Protein AF-A0A0E0B0E6-F1 (afdb_monomer_lite)

Organism: NCBI:txid40148

Foldseek 3Di:
DDDPDDCQQPHPVHPPQHDDPNGNPCVVVVVVCVVVVVCCQVVFWDKDAPPPDDPVNDDPDFDDDPDTDHPDDGDIDIDTPDDVVVVPDVVPPPVPVVVPDPPDDDD

Sequence (107 aa):
MGSGIDVKGWDFELLPFGSGRQMCPGYSLGLKVIQLTLANLLHAFSGSLPDGV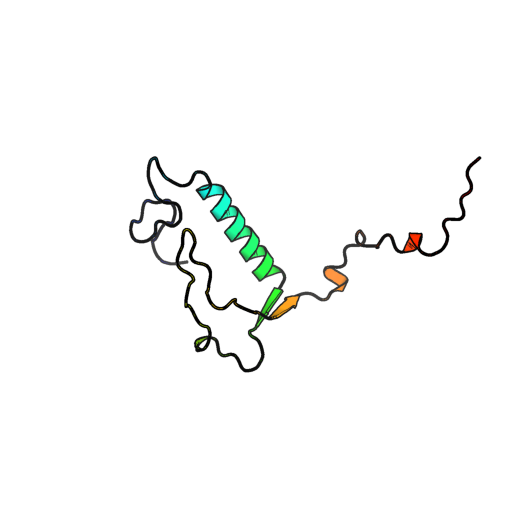AAGELSIEEIFGLTTPRKIPLLPIVKPRLPDNLYAEPYDAPCVACMHGCASVGA

Structure (mmCIF, N/CA/C/O backbone):
data_AF-A0A0E0B0E6-F1
#
_entry.id   AF-A0A0E0B0E6-F1
#
loop_
_atom_site.group_PDB
_atom_site.id
_atom_site.type_symbol
_atom_site.label_atom_id
_atom_site.label_alt_id
_atom_site.label_comp_id
_atom_site.label_asym_id
_atom_site.label_entity_id
_atom_site.label_seq_id
_atom_site.pdbx_PDB_ins_code
_atom_site.Cartn_x
_atom_site.Cartn_y
_atom_site.Cartn_z
_atom_site.occupancy
_atom_site.B_iso_or_equiv
_atom_site.auth_seq_id
_atom_site.auth_comp_id
_atom_site.auth_asym_id
_atom_site.auth_atom_id
_atom_site.pdbx_PDB_model_num
ATOM 1 N N . MET A 1 1 ? -12.736 -17.207 -2.290 1.00 43.66 1 MET A N 1
ATOM 2 C CA . MET A 1 1 ? -12.757 -16.236 -1.175 1.00 43.66 1 MET A CA 1
ATOM 3 C C . MET A 1 1 ? -13.446 -16.914 -0.007 1.00 43.66 1 MET A C 1
ATOM 5 O O . MET A 1 1 ? -14.639 -17.149 -0.110 1.00 43.66 1 MET A O 1
ATOM 9 N N . GLY A 1 2 ? -12.692 -17.403 0.979 1.00 59.84 2 GLY A N 1
ATOM 10 C CA . GLY A 1 2 ? -13.117 -18.584 1.742 1.00 59.84 2 GLY A CA 1
ATOM 11 C C . GLY A 1 2 ? -12.534 -18.712 3.145 1.00 59.84 2 GLY A C 1
ATOM 12 O O . GLY A 1 2 ? -12.109 -19.793 3.524 1.00 59.84 2 GLY A O 1
ATOM 13 N N . SER A 1 3 ? -12.551 -17.639 3.923 1.00 66.62 3 SER A N 1
ATOM 14 C CA . SER A 1 3 ? -12.647 -17.743 5.378 1.00 66.62 3 SER A CA 1
ATOM 15 C C . SER A 1 3 ? -13.834 -16.878 5.793 1.00 66.62 3 SER A C 1
ATOM 17 O O . SER A 1 3 ? -14.058 -15.824 5.202 1.00 66.62 3 SER A O 1
ATOM 19 N N . GLY A 1 4 ? -14.642 -17.325 6.753 1.00 74.81 4 GLY A N 1
ATOM 20 C CA . GLY A 1 4 ? -15.784 -16.556 7.271 1.00 74.81 4 GLY A CA 1
ATOM 21 C C . GLY A 1 4 ? -15.383 -15.324 8.089 1.00 74.81 4 GLY A C 1
ATOM 22 O O . GLY A 1 4 ? -16.203 -14.840 8.851 1.00 74.81 4 GLY A O 1
ATOM 23 N N . ILE A 1 5 ? -14.132 -14.869 7.959 1.00 79.19 5 ILE A N 1
ATOM 24 C CA . ILE A 1 5 ? -13.521 -13.797 8.739 1.00 79.19 5 ILE A CA 1
ATOM 25 C C . ILE A 1 5 ? -13.865 -12.459 8.074 1.00 79.19 5 ILE A C 1
ATOM 27 O O . ILE A 1 5 ? -13.490 -12.209 6.925 1.00 79.19 5 ILE A O 1
ATOM 31 N N . ASP A 1 6 ? -14.563 -11.595 8.801 1.00 81.50 6 ASP A N 1
ATOM 32 C CA . ASP A 1 6 ? -14.986 -10.263 8.393 1.00 81.50 6 ASP A CA 1
ATOM 33 C C . ASP A 1 6 ? -14.126 -9.167 9.039 1.00 81.50 6 ASP A C 1
ATOM 35 O O . ASP A 1 6 ? -13.896 -9.110 10.244 1.00 81.50 6 ASP A O 1
ATOM 39 N N . VAL A 1 7 ? -13.715 -8.206 8.219 1.00 85.56 7 VAL A N 1
ATOM 40 C CA . VAL A 1 7 ? -12.950 -7.022 8.634 1.00 85.56 7 VAL A CA 1
ATOM 41 C C . VAL A 1 7 ? -13.832 -5.897 9.198 1.00 85.56 7 VAL A C 1
ATOM 43 O O . VAL A 1 7 ? -13.307 -4.845 9.560 1.00 85.56 7 VAL A O 1
ATOM 46 N N . LYS A 1 8 ? -15.162 -6.074 9.271 1.00 84.25 8 LYS A N 1
ATOM 47 C CA . LYS A 1 8 ? -16.129 -5.106 9.850 1.00 84.25 8 LYS A CA 1
ATOM 48 C C . LYS A 1 8 ? -16.092 -5.011 11.378 1.00 84.25 8 LYS A C 1
ATOM 50 O O . LYS A 1 8 ? -16.906 -4.298 11.962 1.00 84.25 8 LYS A O 1
ATOM 55 N N . GLY A 1 9 ? -15.176 -5.718 12.034 1.00 84.56 9 GLY A N 1
ATOM 56 C CA . GLY A 1 9 ? -15.025 -5.685 13.487 1.00 84.56 9 GLY A CA 1
ATOM 57 C C . GLY A 1 9 ? -16.020 -6.571 14.240 1.00 84.56 9 GLY A C 1
ATOM 58 O O . GLY A 1 9 ? -16.287 -6.302 15.410 1.00 84.56 9 GLY A O 1
ATOM 59 N N . TRP A 1 10 ? -16.594 -7.578 13.570 1.00 85.12 10 TRP A N 1
ATOM 60 C CA . TRP A 1 10 ? -17.414 -8.626 14.198 1.00 85.12 10 TRP A CA 1
ATOM 61 C C . TRP A 1 10 ? -16.601 -9.892 14.491 1.00 85.12 10 TRP A C 1
ATOM 63 O O . TRP A 1 10 ? -16.927 -10.612 15.432 1.00 85.12 10 TRP A O 1
ATOM 73 N N . ASP A 1 11 ? -15.504 -10.105 13.760 1.00 87.88 11 ASP A N 1
ATOM 74 C CA . ASP A 1 11 ? -14.560 -11.189 14.005 1.00 87.88 11 ASP A CA 1
ATOM 75 C C . ASP A 1 11 ? -13.339 -10.685 14.773 1.00 87.88 11 ASP A C 1
ATOM 77 O O . ASP A 1 11 ? -12.519 -9.914 14.276 1.00 87.88 11 ASP A O 1
ATOM 81 N N . PHE A 1 12 ? -13.204 -11.140 16.018 1.00 87.31 12 PHE A N 1
ATOM 82 C CA . PHE A 1 12 ? -12.127 -10.711 16.918 1.00 87.31 12 PHE A CA 1
ATOM 83 C C . PHE A 1 12 ? -10.752 -11.292 16.565 1.00 87.31 12 PHE A C 1
ATOM 85 O O . PHE A 1 12 ? -9.750 -10.856 17.123 1.00 87.31 12 PHE A O 1
ATOM 92 N N . GLU A 1 13 ? -10.691 -12.235 15.623 1.00 89.88 13 GLU A N 1
ATOM 93 C CA . GLU A 1 13 ? -9.432 -12.718 15.048 1.00 89.88 13 GLU A CA 1
ATOM 94 C C . GLU A 1 13 ? -8.759 -11.647 14.165 1.00 89.88 13 GLU A C 1
ATOM 96 O O . GLU A 1 13 ? -7.545 -11.683 13.973 1.00 89.88 13 GLU A O 1
ATOM 101 N N . LEU A 1 14 ? -9.517 -10.658 13.660 1.00 89.12 14 LEU A N 1
ATOM 102 C CA . LEU A 1 14 ? -9.009 -9.647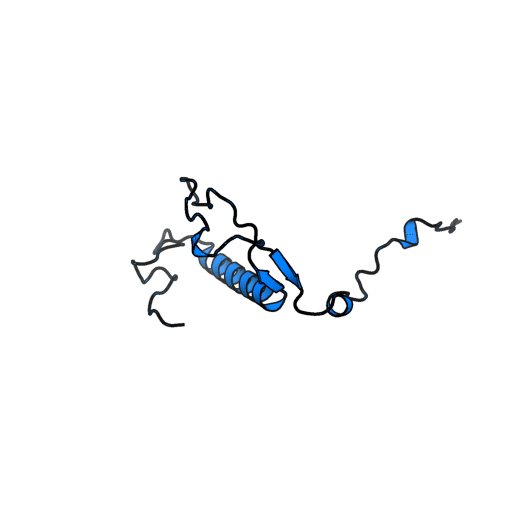 12.732 1.00 89.12 14 LEU A CA 1
ATOM 103 C C . LEU A 1 14 ? -9.671 -8.270 12.932 1.00 89.12 14 LEU A C 1
ATOM 105 O O . LEU A 1 14 ? -10.786 -8.021 12.484 1.00 89.12 14 LEU A O 1
ATOM 109 N N . LEU A 1 15 ? -8.936 -7.322 13.529 1.00 92.31 15 LEU A N 1
ATOM 110 C CA . LEU A 1 15 ? -9.429 -5.967 13.844 1.00 92.31 15 LEU A CA 1
ATOM 111 C C . LEU A 1 15 ? -8.568 -4.827 13.246 1.00 92.31 15 LEU A C 1
ATOM 113 O O . LEU A 1 15 ? -8.138 -3.937 13.982 1.00 92.31 15 LEU A O 1
ATOM 117 N N . PRO A 1 16 ? -8.327 -4.781 11.920 1.00 90.94 16 PRO A N 1
ATOM 118 C CA . PRO A 1 16 ? -7.432 -3.798 11.292 1.00 90.94 16 PRO A CA 1
ATOM 119 C C . PRO A 1 16 ? -7.904 -2.343 11.439 1.00 90.94 16 PRO A C 1
ATOM 121 O O . PRO A 1 16 ? -7.103 -1.417 11.361 1.00 90.94 16 PRO A O 1
ATOM 124 N N . PHE A 1 17 ? -9.203 -2.137 11.665 1.00 93.56 17 PHE A N 1
ATOM 125 C CA . PHE A 1 17 ? -9.814 -0.824 11.881 1.00 93.56 17 PHE A CA 1
ATOM 126 C C . PHE A 1 17 ? -10.433 -0.688 13.282 1.00 93.56 17 PHE A C 1
ATOM 128 O O . PHE A 1 17 ? -11.147 0.280 13.542 1.00 93.56 17 PHE A O 1
ATOM 135 N N . GLY A 1 18 ? -10.175 -1.638 14.187 1.00 92.81 18 GLY A N 1
ATOM 136 C CA . GLY A 1 18 ? -10.849 -1.729 15.484 1.00 92.81 18 GLY A CA 1
ATOM 137 C C . GLY A 1 18 ? -12.326 -2.136 15.378 1.00 92.81 18 GLY A C 1
ATOM 138 O O . GLY A 1 18 ? -12.802 -2.559 14.325 1.00 92.81 18 GLY A O 1
ATOM 139 N N . SER A 1 19 ? -13.061 -2.011 16.485 1.00 93.31 19 SER A N 1
ATOM 140 C CA . SER A 1 19 ? -14.494 -2.324 16.566 1.00 93.31 19 SER A CA 1
ATOM 141 C C . SER A 1 19 ? -15.248 -1.363 17.498 1.00 93.31 19 SER A C 1
ATOM 143 O O . SER A 1 19 ? -14.659 -0.579 18.247 1.00 93.31 19 SER A O 1
ATOM 145 N N . GLY A 1 20 ? -16.583 -1.389 17.433 1.00 90.94 20 GLY A N 1
ATOM 146 C CA . GLY A 1 20 ? -17.448 -0.593 18.306 1.00 90.94 20 GLY A CA 1
ATOM 147 C C . GLY A 1 20 ? -17.315 0.924 18.115 1.00 90.94 20 GLY A C 1
ATOM 148 O O . GLY A 1 20 ? -17.099 1.419 17.012 1.00 90.94 20 GLY A O 1
ATOM 149 N N . ARG A 1 21 ? -17.468 1.683 19.210 1.00 93.12 21 ARG A N 1
ATOM 150 C CA . ARG A 1 21 ? -17.503 3.163 19.188 1.00 93.12 21 ARG A CA 1
ATOM 151 C C . ARG A 1 21 ? -16.161 3.827 18.865 1.00 93.12 21 ARG A C 1
ATOM 153 O O . ARG A 1 21 ? -16.153 5.008 18.540 1.00 93.12 21 ARG A O 1
ATOM 160 N N . GLN A 1 22 ? -15.056 3.096 19.002 1.00 91.56 22 GLN A N 1
ATOM 161 C CA . GLN A 1 22 ? -13.697 3.573 18.716 1.00 91.56 22 GLN A CA 1
ATOM 162 C C . GLN A 1 22 ? -13.148 3.008 17.399 1.00 91.56 22 GLN A C 1
ATOM 164 O O . GLN A 1 22 ? -11.951 3.105 17.140 1.00 91.56 22 GLN A O 1
ATOM 169 N N . MET A 1 23 ? -14.007 2.417 16.564 1.00 93.94 23 MET A N 1
ATOM 170 C CA . MET A 1 23 ? -13.621 1.994 15.223 1.00 93.94 23 MET A CA 1
ATOM 171 C C . MET A 1 23 ? -13.080 3.186 14.424 1.00 93.94 23 MET A C 1
ATOM 173 O O . MET A 1 23 ? -13.593 4.304 14.513 1.00 93.94 23 MET A O 1
ATOM 177 N N . CYS A 1 24 ? -12.054 2.934 13.614 1.00 94.25 24 CYS A N 1
ATOM 178 C CA . CYS A 1 24 ? -11.494 3.913 12.701 1.00 94.25 24 CYS A CA 1
ATOM 179 C C . CYS A 1 24 ? -12.601 4.464 11.782 1.00 94.25 24 CYS A C 1
ATOM 181 O O . CYS A 1 24 ? -13.192 3.700 11.010 1.00 94.25 24 CYS A O 1
ATOM 183 N N . PRO A 1 25 ? -12.855 5.787 11.784 1.00 95.31 25 PRO A N 1
ATOM 184 C CA . PRO A 1 25 ? -13.888 6.384 10.935 1.00 95.31 25 PRO A CA 1
ATOM 185 C C . PRO A 1 25 ? -13.568 6.239 9.438 1.00 95.31 25 PRO A C 1
ATOM 187 O O . PRO A 1 25 ? -14.448 6.373 8.593 1.00 95.31 25 PRO A O 1
ATOM 190 N N . GLY A 1 26 ? -12.310 5.932 9.102 1.00 94.62 26 GLY A N 1
ATOM 191 C CA . GLY A 1 26 ? -11.842 5.684 7.743 1.00 94.62 26 GLY A CA 1
ATOM 192 C C . GLY A 1 26 ? -12.075 4.264 7.217 1.00 94.62 26 GLY A C 1
ATOM 193 O O . GLY A 1 26 ? -11.714 4.019 6.069 1.00 94.62 26 GLY A O 1
ATOM 194 N N . TYR A 1 27 ? -12.665 3.339 7.988 1.00 93.62 27 TYR A N 1
ATOM 195 C CA . TYR A 1 27 ? -12.854 1.928 7.601 1.00 93.62 27 TYR A CA 1
ATOM 196 C C . TYR A 1 27 ? -13.413 1.752 6.176 1.00 93.62 27 TYR A C 1
ATOM 198 O O . TYR A 1 27 ? -12.819 1.076 5.333 1.00 93.62 27 TYR A O 1
ATOM 206 N N . SER A 1 28 ? -14.532 2.415 5.870 1.00 93.44 28 SER A N 1
ATOM 207 C CA . SER A 1 28 ? -15.206 2.265 4.577 1.00 93.44 28 SER A CA 1
ATOM 208 C C . SER A 1 28 ? -14.382 2.806 3.412 1.00 93.44 28 SER A C 1
ATOM 210 O O . SER A 1 28 ? -14.446 2.269 2.307 1.00 93.44 28 SER A O 1
ATOM 212 N N . LEU A 1 29 ? -13.630 3.885 3.644 1.00 96.62 29 LEU A N 1
ATOM 213 C CA . LEU A 1 29 ? -12.765 4.477 2.630 1.00 96.62 29 LEU A CA 1
ATOM 214 C C . LEU A 1 29 ? -11.528 3.605 2.411 1.00 96.62 29 LEU A C 1
ATOM 216 O O . LEU A 1 29 ? -11.203 3.301 1.268 1.00 96.62 29 LEU A O 1
ATOM 220 N N . GLY A 1 30 ? -10.890 3.151 3.492 1.00 94.44 30 GLY A N 1
ATOM 221 C CA . GLY A 1 30 ? -9.707 2.295 3.445 1.00 94.44 30 GLY A CA 1
ATOM 222 C C . GLY A 1 30 ? -9.950 1.025 2.635 1.00 94.44 30 GLY A C 1
ATOM 223 O O . GLY A 1 30 ? -9.166 0.711 1.742 1.00 94.44 30 GLY A O 1
ATOM 224 N N . LEU A 1 31 ? -11.081 0.347 2.853 1.00 93.94 31 LEU A N 1
ATOM 225 C CA . LEU A 1 31 ? -11.424 -0.841 2.068 1.00 93.94 31 LEU A CA 1
ATOM 226 C C . LEU A 1 31 ? -11.618 -0.545 0.583 1.00 93.94 31 LEU A C 1
ATOM 228 O O . LEU A 1 31 ? -11.084 -1.273 -0.252 1.00 93.94 31 LEU A O 1
ATOM 232 N N . LYS A 1 32 ? -12.341 0.527 0.243 1.00 95.69 32 LYS A N 1
ATOM 233 C CA . LYS A 1 32 ? -12.554 0.915 -1.159 1.00 95.69 32 LYS A CA 1
ATOM 234 C C . LYS A 1 32 ? -11.236 1.252 -1.850 1.00 95.69 32 LYS A C 1
ATOM 236 O O . LYS A 1 32 ? -11.014 0.813 -2.973 1.00 95.69 32 LYS A O 1
ATOM 241 N N . VAL A 1 33 ? -10.354 1.990 -1.174 1.00 97.44 33 VAL A N 1
ATOM 242 C CA . VAL A 1 33 ? -9.037 2.362 -1.708 1.00 97.44 33 VAL A CA 1
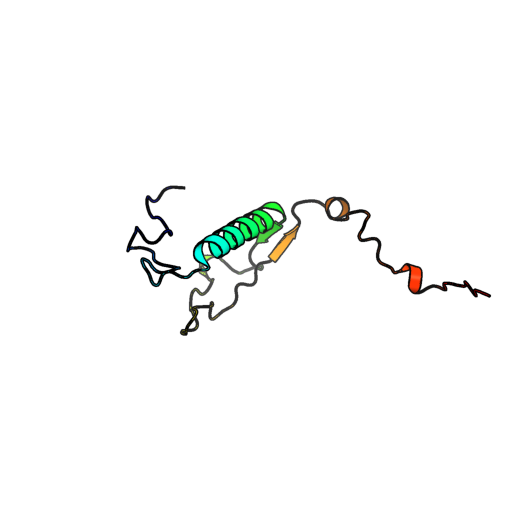ATOM 243 C C . VAL A 1 33 ? -8.171 1.126 -1.926 1.00 97.44 33 VAL A C 1
ATOM 245 O O . VAL A 1 33 ? -7.594 0.994 -3.001 1.00 97.44 33 VAL A O 1
ATOM 248 N N . ILE A 1 34 ? -8.114 0.197 -0.968 1.00 95.62 34 ILE A N 1
ATOM 249 C CA . ILE A 1 34 ? -7.332 -1.041 -1.108 1.00 95.62 34 ILE A CA 1
ATOM 250 C C . ILE A 1 34 ? -7.873 -1.885 -2.266 1.00 95.62 34 ILE A C 1
ATOM 252 O O . ILE A 1 34 ? -7.101 -2.307 -3.122 1.00 95.62 34 ILE A O 1
ATOM 256 N N . GLN A 1 35 ? -9.190 -2.089 -2.336 1.00 95.69 35 GLN A N 1
ATOM 257 C CA . GLN A 1 35 ? -9.820 -2.873 -3.400 1.00 95.69 35 GLN A CA 1
ATOM 258 C C . GLN A 1 35 ? -9.574 -2.266 -4.781 1.00 95.69 35 GLN A C 1
ATOM 260 O O . GLN A 1 35 ? -9.154 -2.980 -5.688 1.00 95.69 35 GLN A O 1
ATOM 265 N N . LEU A 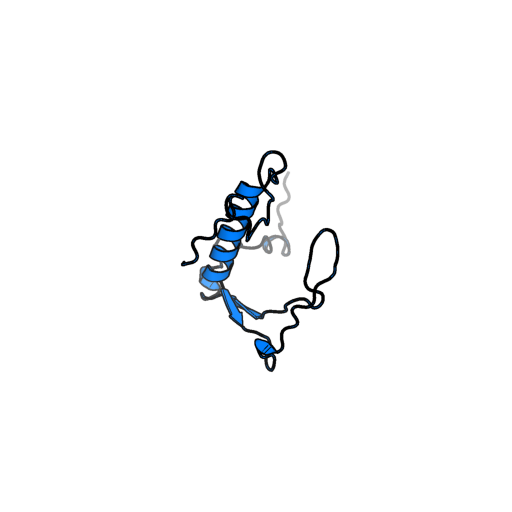1 36 ? -9.795 -0.959 -4.936 1.00 97.75 36 LEU A N 1
ATOM 266 C CA . LEU A 1 36 ? -9.597 -0.267 -6.207 1.00 97.75 36 LEU A CA 1
ATOM 267 C C . LEU A 1 36 ? -8.122 -0.262 -6.618 1.00 97.75 36 LEU A C 1
ATOM 269 O O . LEU A 1 36 ? -7.804 -0.567 -7.762 1.00 97.75 36 LEU A O 1
ATOM 273 N N . THR A 1 37 ? -7.219 0.037 -5.684 1.00 97.00 37 THR A N 1
ATOM 274 C CA . THR A 1 37 ? -5.774 0.049 -5.949 1.00 97.00 37 THR A CA 1
ATOM 275 C C . THR A 1 37 ? -5.293 -1.331 -6.379 1.00 97.00 37 THR A C 1
ATOM 277 O O . THR A 1 37 ? -4.614 -1.451 -7.395 1.00 97.00 37 THR A O 1
ATOM 280 N N . LEU A 1 38 ? -5.683 -2.387 -5.661 1.00 95.81 38 LEU A N 1
ATOM 281 C CA . LEU A 1 38 ? -5.317 -3.756 -6.019 1.00 95.81 38 LEU A CA 1
ATOM 282 C C . LEU A 1 38 ? -5.919 -4.173 -7.359 1.00 95.81 38 LEU A C 1
ATOM 284 O O . LEU A 1 38 ? -5.205 -4.744 -8.176 1.00 95.81 38 LEU A O 1
ATOM 288 N N . ALA A 1 39 ? -7.194 -3.863 -7.607 1.00 96.06 39 ALA A N 1
ATOM 289 C CA . ALA A 1 39 ? -7.835 -4.150 -8.884 1.00 96.06 39 ALA A CA 1
ATOM 290 C C . ALA A 1 39 ? -7.091 -3.468 -10.035 1.00 96.06 39 ALA A C 1
ATOM 292 O O . ALA A 1 39 ? -6.761 -4.130 -11.011 1.00 96.06 39 ALA A O 1
ATOM 293 N N . ASN A 1 40 ? -6.746 -2.188 -9.894 1.00 94.12 40 ASN A N 1
ATOM 294 C CA . ASN A 1 40 ? -6.015 -1.444 -10.915 1.00 94.12 40 ASN A CA 1
ATOM 295 C C . ASN A 1 40 ? -4.600 -1.992 -11.125 1.00 94.12 40 ASN A C 1
ATOM 297 O O . ASN A 1 40 ? -4.198 -2.201 -12.264 1.00 94.12 40 ASN A O 1
ATOM 301 N N . LEU A 1 41 ? -3.856 -2.288 -10.056 1.00 93.50 41 LEU A N 1
ATOM 302 C CA . LEU A 1 41 ? -2.506 -2.850 -10.165 1.00 93.50 41 LEU A CA 1
ATOM 303 C C . LEU A 1 41 ? -2.522 -4.225 -10.841 1.00 93.50 41 LEU A C 1
ATOM 305 O O . LEU A 1 41 ? -1.779 -4.462 -11.792 1.00 93.50 41 LEU A O 1
ATOM 309 N N . LEU A 1 42 ? -3.415 -5.108 -10.390 1.00 93.12 42 LEU A N 1
ATOM 310 C CA . LEU A 1 42 ? -3.592 -6.447 -10.949 1.00 93.12 42 LEU A CA 1
ATOM 311 C C . LEU A 1 42 ? -4.252 -6.433 -12.323 1.00 93.12 42 LEU A C 1
ATOM 313 O O . LEU A 1 42 ? -4.180 -7.438 -13.019 1.00 93.12 42 LEU A O 1
ATOM 317 N N . HIS A 1 43 ? -4.896 -5.343 -12.738 1.00 92.56 43 HIS A N 1
ATOM 318 C CA . HIS A 1 43 ? -5.491 -5.194 -14.064 1.00 92.56 43 HIS A CA 1
ATOM 319 C C . HIS A 1 43 ? -4.576 -4.468 -15.057 1.00 92.56 43 HIS A C 1
ATOM 321 O O . HIS A 1 43 ? -4.658 -4.744 -16.246 1.00 92.56 43 HIS A O 1
ATOM 327 N N . ALA A 1 44 ? -3.670 -3.601 -14.626 1.00 90.94 44 ALA A N 1
ATOM 328 C CA . ALA A 1 44 ? -2.776 -2.902 -15.546 1.00 90.94 44 ALA A CA 1
ATOM 329 C C . ALA A 1 44 ? -1.425 -3.612 -15.710 1.00 90.94 44 ALA A C 1
ATOM 331 O O . ALA A 1 44 ? -0.855 -3.588 -16.798 1.00 90.94 44 ALA A O 1
ATOM 332 N N . PHE A 1 45 ? -0.925 -4.286 -14.670 1.00 93.19 45 PHE A N 1
ATOM 333 C CA . PHE A 1 45 ? 0.456 -4.768 -14.646 1.00 93.19 45 PHE A CA 1
ATOM 334 C C . PHE A 1 45 ? 0.568 -6.289 -14.488 1.00 93.19 45 PHE A C 1
ATOM 336 O O . PHE A 1 45 ? -0.310 -6.963 -13.942 1.00 93.19 45 PHE A O 1
ATOM 343 N N . SER A 1 46 ? 1.676 -6.838 -14.977 1.00 92.62 46 SER A N 1
ATOM 344 C CA . SER A 1 46 ? 2.228 -8.128 -14.561 1.00 92.62 46 SER A CA 1
ATOM 345 C C . SER A 1 46 ? 3.410 -7.872 -13.627 1.00 92.62 46 SER A C 1
ATOM 347 O O . SER A 1 46 ? 4.324 -7.131 -13.996 1.00 92.62 46 SER A O 1
ATOM 349 N N . GLY A 1 47 ? 3.382 -8.459 -12.430 1.00 87.56 47 GLY A N 1
ATOM 350 C CA . GLY A 1 47 ? 4.447 -8.326 -11.434 1.00 87.56 47 GLY A CA 1
ATOM 351 C C . GLY A 1 47 ? 5.390 -9.529 -11.425 1.00 87.56 47 GLY A C 1
ATOM 352 O O . GLY A 1 47 ? 4.936 -10.667 -11.534 1.00 87.56 47 GLY A O 1
ATOM 353 N N . SER A 1 48 ? 6.686 -9.283 -11.250 1.00 90.19 48 SER A N 1
ATOM 354 C CA . SER A 1 48 ? 7.704 -10.300 -10.965 1.00 90.19 48 SER A CA 1
ATOM 355 C C . SER A 1 48 ? 8.676 -9.803 -9.892 1.00 90.19 48 SER A C 1
ATOM 357 O O . SER A 1 48 ? 8.782 -8.601 -9.641 1.00 90.19 48 SER A O 1
ATOM 359 N N . LEU A 1 49 ? 9.386 -10.720 -9.236 1.00 90.88 49 LEU A N 1
ATOM 360 C CA . LEU A 1 49 ? 10.517 -10.347 -8.388 1.00 90.88 49 LEU A CA 1
ATOM 361 C C . LEU A 1 49 ? 11.751 -10.053 -9.263 1.00 90.88 49 LEU A C 1
ATOM 363 O O . LEU A 1 49 ? 11.786 -10.498 -10.415 1.00 90.88 49 LEU A O 1
ATOM 367 N N . PRO A 1 50 ? 12.742 -9.303 -8.748 1.00 88.06 50 PRO A N 1
ATOM 368 C CA . PRO A 1 50 ? 14.043 -9.181 -9.390 1.00 88.06 50 PRO A CA 1
ATOM 369 C C . PRO A 1 50 ? 14.695 -10.547 -9.605 1.00 88.06 50 PRO A C 1
ATOM 371 O O . PRO A 1 50 ? 14.484 -11.475 -8.818 1.00 88.06 50 PRO A O 1
ATOM 374 N N . ASP A 1 51 ? 15.501 -10.653 -10.660 1.00 85.56 51 ASP A N 1
ATOM 375 C CA . ASP A 1 51 ? 16.200 -11.892 -10.987 1.00 85.56 51 ASP A CA 1
ATOM 376 C C . ASP A 1 51 ? 17.046 -12.369 -9.800 1.00 85.56 51 ASP A C 1
ATOM 378 O O . ASP A 1 51 ? 17.774 -11.597 -9.175 1.00 85.56 51 ASP A O 1
ATOM 382 N N . GLY A 1 52 ? 16.933 -13.660 -9.484 1.00 83.25 52 GLY A N 1
ATOM 383 C CA . GLY A 1 52 ? 17.664 -14.281 -8.381 1.00 83.25 52 GLY A CA 1
ATOM 384 C C . GLY A 1 52 ? 17.045 -14.104 -6.992 1.00 83.25 52 GLY A C 1
ATOM 385 O O . GLY A 1 52 ? 17.618 -14.632 -6.049 1.00 83.25 52 GLY A O 1
ATOM 386 N N . VAL A 1 53 ? 15.896 -13.428 -6.849 1.00 87.00 53 VAL A N 1
ATOM 387 C CA . VAL A 1 53 ? 15.166 -13.350 -5.571 1.00 87.00 53 VAL A CA 1
ATOM 388 C C . VAL A 1 53 ? 14.001 -14.335 -5.574 1.00 87.00 53 VAL A C 1
ATOM 390 O O . VAL A 1 53 ? 13.033 -14.175 -6.325 1.00 87.00 53 VAL A O 1
ATOM 393 N N . ALA A 1 54 ? 14.059 -15.348 -4.713 1.00 87.31 54 ALA A N 1
ATOM 394 C CA . ALA A 1 54 ? 12.941 -16.266 -4.523 1.00 87.31 54 ALA A CA 1
ATOM 395 C C . ALA A 1 54 ? 11.884 -15.675 -3.574 1.00 87.31 54 ALA A C 1
ATOM 397 O O . ALA A 1 54 ? 12.187 -14.911 -2.661 1.00 87.31 54 ALA A O 1
ATOM 398 N N . ALA A 1 55 ? 10.620 -16.084 -3.727 1.00 83.75 55 ALA A N 1
ATOM 399 C CA . ALA A 1 55 ? 9.539 -15.609 -2.855 1.00 83.75 55 ALA A CA 1
ATOM 400 C C . ALA A 1 55 ? 9.781 -15.918 -1.362 1.00 83.75 55 ALA A C 1
ATOM 402 O O . ALA A 1 55 ? 9.382 -15.134 -0.506 1.00 83.75 55 ALA A O 1
ATOM 403 N N . GLY A 1 56 ? 10.452 -17.035 -1.055 1.00 85.88 56 GLY A N 1
ATOM 404 C CA . GLY A 1 56 ? 10.801 -17.433 0.314 1.00 85.88 56 GLY A CA 1
ATOM 405 C C . GLY A 1 56 ? 11.969 -16.657 0.932 1.00 85.88 56 GLY A C 1
ATOM 406 O O . GLY A 1 56 ? 12.182 -16.754 2.135 1.00 85.88 56 GLY A O 1
ATOM 407 N N . GLU A 1 57 ? 12.709 -15.883 0.138 1.00 86.88 57 GLU A N 1
ATOM 408 C CA . GLU A 1 57 ? 13.834 -15.057 0.603 1.00 86.88 57 GLU A CA 1
ATOM 409 C C . GLU A 1 57 ? 13.396 -13.632 0.969 1.00 86.88 57 GLU A C 1
ATOM 411 O O . GLU A 1 57 ? 14.183 -12.836 1.482 1.00 86.88 57 GLU A O 1
ATOM 416 N N . LEU A 1 58 ? 12.127 -13.293 0.722 1.00 90.56 58 LEU A N 1
ATOM 417 C CA . LEU A 1 58 ? 11.570 -12.004 1.100 1.00 90.56 58 LEU A CA 1
ATOM 418 C C . LEU A 1 58 ? 11.469 -11.894 2.624 1.00 90.56 58 LEU A C 1
ATOM 420 O O . LEU A 1 58 ? 10.712 -12.619 3.267 1.00 90.56 58 LEU A O 1
ATOM 424 N N . SER A 1 59 ? 12.186 -10.928 3.199 1.00 89.56 59 SER A N 1
ATOM 425 C CA . SER A 1 59 ? 12.056 -10.610 4.620 1.00 89.56 59 SER A CA 1
ATOM 426 C C . SER A 1 59 ? 10.670 -10.036 4.931 1.00 89.56 59 SER A C 1
ATOM 428 O O . SER A 1 59 ? 10.195 -9.106 4.272 1.00 89.56 59 SER A O 1
ATOM 430 N N . ILE A 1 60 ? 10.039 -10.588 5.967 1.00 90.75 60 ILE A N 1
ATOM 431 C CA . ILE A 1 60 ? 8.774 -10.112 6.551 1.00 90.75 60 ILE A CA 1
ATOM 432 C C . ILE A 1 60 ? 9.058 -9.320 7.843 1.00 90.75 60 ILE A C 1
ATOM 434 O O . ILE A 1 60 ? 8.148 -8.970 8.577 1.00 90.75 60 ILE A O 1
ATOM 438 N N . GLU A 1 61 ? 10.322 -9.008 8.146 1.00 94.88 61 GLU A N 1
ATOM 439 C CA . GLU A 1 61 ? 10.642 -8.168 9.301 1.00 94.88 61 GLU A CA 1
ATOM 440 C C . GLU A 1 61 ? 9.983 -6.789 9.171 1.00 94.88 61 GLU A C 1
ATOM 442 O O . GLU A 1 61 ? 9.951 -6.192 8.091 1.00 94.88 61 GLU A O 1
ATOM 447 N N . GLU A 1 62 ? 9.496 -6.260 10.289 1.00 94.88 62 GLU A N 1
ATOM 448 C CA . GLU A 1 62 ? 8.763 -4.997 10.358 1.00 94.88 62 GLU A CA 1
ATOM 449 C C . GLU A 1 62 ? 9.513 -3.976 11.215 1.00 94.88 62 GLU A C 1
ATOM 451 O O . GLU A 1 62 ? 10.317 -4.317 12.087 1.00 94.88 62 GLU A O 1
ATOM 456 N N . ILE A 1 63 ? 9.242 -2.698 10.963 1.00 95.38 63 ILE A N 1
ATOM 457 C CA . ILE A 1 63 ? 9.626 -1.615 11.865 1.00 95.38 63 ILE A CA 1
ATOM 458 C C . ILE A 1 63 ? 8.476 -1.429 12.851 1.00 95.38 63 ILE A C 1
ATOM 460 O O . ILE A 1 63 ? 7.356 -1.117 12.452 1.00 95.38 63 ILE A O 1
ATOM 464 N N . PHE A 1 64 ? 8.749 -1.615 14.140 1.00 92.88 64 PHE A N 1
ATOM 465 C CA . PHE A 1 64 ? 7.742 -1.444 15.183 1.00 92.88 64 PHE A CA 1
ATOM 466 C C . PHE A 1 64 ? 7.410 0.037 15.411 1.00 92.88 64 PHE A C 1
ATOM 468 O O . PHE A 1 64 ? 8.302 0.882 15.492 1.00 92.88 64 PHE A O 1
ATOM 475 N N . GLY A 1 65 ? 6.121 0.345 15.557 1.00 90.69 65 GLY A N 1
ATOM 476 C CA . GLY A 1 65 ? 5.624 1.697 15.797 1.00 90.69 65 GLY A CA 1
ATOM 477 C C . GLY A 1 65 ? 4.099 1.776 15.714 1.00 90.69 65 GLY A C 1
ATOM 478 O O . GLY A 1 65 ? 3.410 0.767 15.826 1.00 90.69 65 GLY A O 1
ATOM 479 N N . LEU A 1 66 ? 3.567 2.986 15.496 1.00 91.00 66 LEU A N 1
ATOM 480 C CA . LEU A 1 66 ? 2.126 3.210 15.284 1.00 91.00 66 LEU A CA 1
ATOM 481 C C . LEU A 1 66 ? 1.592 2.478 14.038 1.00 91.00 66 LEU A C 1
ATOM 483 O O . LEU A 1 66 ? 0.424 2.112 13.975 1.00 91.00 66 LEU A O 1
ATOM 487 N N . THR A 1 67 ? 2.460 2.280 13.049 1.00 92.56 67 THR A N 1
ATOM 488 C CA . THR A 1 67 ? 2.224 1.440 11.871 1.00 92.56 67 THR A CA 1
ATOM 489 C C . THR A 1 67 ? 3.360 0.427 11.775 1.00 92.56 67 THR A C 1
ATOM 491 O O . THR A 1 67 ? 4.434 0.679 12.325 1.00 92.56 67 THR A O 1
ATOM 494 N N . THR A 1 68 ? 3.138 -0.687 11.077 1.00 93.69 68 THR A N 1
ATOM 495 C CA . THR A 1 68 ? 4.125 -1.762 10.890 1.00 93.69 68 THR A CA 1
ATOM 496 C C . THR A 1 68 ? 4.560 -1.873 9.422 1.00 93.69 68 THR A C 1
ATOM 498 O O . THR A 1 68 ? 4.186 -2.808 8.713 1.00 93.69 68 THR A O 1
ATOM 501 N N . PRO A 1 69 ? 5.316 -0.895 8.884 1.00 94.50 69 PRO A N 1
ATOM 502 C CA . PRO A 1 69 ? 5.883 -1.042 7.552 1.00 94.50 69 PRO A CA 1
ATOM 503 C C . PRO A 1 69 ? 6.972 -2.124 7.559 1.00 94.50 69 PRO A C 1
ATOM 505 O O . PRO A 1 69 ? 7.626 -2.365 8.577 1.00 94.50 69 PRO A O 1
ATOM 508 N N . ARG A 1 70 ? 7.225 -2.742 6.398 1.00 93.81 70 ARG A N 1
ATOM 509 C CA . ARG A 1 70 ? 8.347 -3.680 6.254 1.00 93.81 70 ARG A CA 1
ATOM 510 C C . ARG A 1 70 ? 9.672 -2.969 6.504 1.00 93.81 70 ARG A C 1
ATOM 512 O O . ARG A 1 70 ? 9.910 -1.886 5.971 1.00 93.81 70 ARG A O 1
ATOM 519 N N . LYS A 1 71 ? 10.556 -3.623 7.252 1.00 95.00 71 LYS A N 1
ATOM 520 C CA . LYS A 1 71 ? 11.932 -3.185 7.499 1.00 95.00 71 LYS A CA 1
ATOM 521 C C . LYS A 1 71 ? 12.761 -3.194 6.222 1.00 95.00 71 LYS A C 1
ATOM 523 O O . LYS A 1 71 ? 13.550 -2.281 6.002 1.00 95.00 71 LYS A O 1
ATOM 528 N N . ILE A 1 72 ? 12.557 -4.206 5.380 1.00 93.31 72 ILE A N 1
ATOM 529 C CA . ILE A 1 72 ? 13.151 -4.289 4.047 1.00 93.31 72 ILE A CA 1
ATOM 530 C C . ILE A 1 72 ? 12.035 -4.046 3.020 1.00 93.31 72 ILE A C 1
ATOM 532 O O . ILE A 1 72 ? 11.096 -4.846 2.947 1.00 93.31 72 ILE A O 1
ATOM 536 N N . PRO A 1 73 ? 12.083 -2.945 2.245 1.00 91.25 73 PRO A N 1
ATOM 537 C CA . PRO A 1 73 ? 11.076 -2.658 1.231 1.00 91.25 73 PRO A CA 1
ATOM 538 C C . PRO A 1 73 ? 10.985 -3.769 0.183 1.00 91.25 73 PRO A C 1
ATOM 540 O O . PRO A 1 73 ? 11.996 -4.329 -0.240 1.00 91.25 73 PRO A O 1
ATOM 543 N N . LEU A 1 74 ? 9.769 -4.056 -0.283 1.00 89.75 74 LEU A N 1
ATOM 544 C CA . LEU A 1 74 ? 9.582 -4.910 -1.451 1.00 89.75 74 LEU A CA 1
ATOM 545 C C . LEU A 1 74 ? 9.911 -4.105 -2.709 1.00 89.75 74 LEU A C 1
ATOM 547 O O . LEU A 1 74 ? 9.356 -3.025 -2.905 1.00 89.75 74 LEU A O 1
ATOM 551 N N . LEU A 1 75 ? 10.761 -4.656 -3.572 1.00 89.25 75 LEU A N 1
ATOM 552 C CA . LEU A 1 75 ? 11.154 -4.043 -4.842 1.00 89.25 75 LEU A CA 1
ATOM 553 C C . LEU A 1 75 ? 10.665 -4.907 -6.016 1.00 89.25 75 LEU A C 1
ATOM 555 O O . LEU A 1 75 ? 11.460 -5.640 -6.604 1.00 89.25 75 LEU A O 1
ATOM 559 N N . PRO A 1 76 ? 9.357 -4.901 -6.333 1.00 88.62 76 PRO A N 1
ATOM 560 C CA . PRO A 1 76 ? 8.830 -5.682 -7.441 1.00 88.62 76 PRO A CA 1
ATOM 561 C C . PRO A 1 76 ? 9.146 -5.010 -8.780 1.00 88.62 76 PRO A C 1
ATOM 563 O O . PRO A 1 76 ? 9.155 -3.784 -8.897 1.00 88.62 76 PRO A O 1
ATOM 566 N N . ILE A 1 77 ? 9.321 -5.821 -9.817 1.00 92.38 77 ILE A N 1
ATOM 567 C CA . ILE A 1 77 ? 9.334 -5.357 -11.200 1.00 92.38 77 ILE A CA 1
ATOM 568 C C . ILE A 1 77 ? 7.896 -5.413 -11.707 1.00 92.38 77 ILE A C 1
ATOM 570 O O . ILE A 1 77 ? 7.258 -6.465 -11.674 1.00 92.38 77 ILE A O 1
ATOM 574 N N . VAL A 1 78 ? 7.384 -4.282 -12.186 1.00 92.19 78 VAL A N 1
ATOM 575 C CA . VAL A 1 78 ? 6.065 -4.196 -12.819 1.00 92.19 78 VAL A CA 1
ATOM 576 C C . VAL A 1 78 ? 6.228 -3.899 -14.301 1.00 92.19 78 VAL A C 1
ATOM 578 O O . VAL A 1 78 ? 6.982 -3.008 -14.687 1.00 92.19 78 VAL A O 1
ATOM 581 N N . LYS A 1 79 ? 5.529 -4.662 -15.140 1.00 91.75 79 LYS A N 1
ATOM 582 C CA . LYS A 1 79 ? 5.459 -4.440 -16.589 1.00 91.75 79 LYS A CA 1
ATOM 583 C C . LYS A 1 79 ? 4.002 -4.214 -16.990 1.00 91.75 79 LYS A C 1
ATOM 585 O O . LYS A 1 79 ? 3.153 -4.962 -16.493 1.00 91.75 79 LYS A O 1
ATOM 590 N N . PRO A 1 80 ? 3.686 -3.216 -17.836 1.00 92.81 80 PRO A N 1
ATOM 591 C CA . PRO A 1 80 ? 2.344 -3.066 -18.388 1.00 92.81 80 PRO A CA 1
ATOM 592 C C . PRO A 1 80 ? 1.912 -4.359 -19.084 1.00 92.81 80 PRO A C 1
ATOM 594 O O . PRO A 1 80 ? 2.726 -5.020 -19.732 1.00 92.81 80 PRO A O 1
ATOM 597 N N . ARG A 1 81 ? 0.649 -4.762 -18.920 1.00 92.50 81 ARG A N 1
ATOM 598 C CA . ARG A 1 81 ? 0.147 -5.995 -19.547 1.00 92.50 81 ARG A CA 1
ATOM 599 C C . ARG A 1 81 ? -0.184 -5.795 -21.021 1.00 92.50 81 ARG A C 1
ATOM 601 O O . ARG A 1 81 ? -0.046 -6.726 -21.809 1.00 92.50 81 ARG A O 1
ATOM 608 N N . LEU A 1 82 ? -0.671 -4.610 -21.369 1.00 90.12 82 LEU A N 1
ATOM 609 C CA . LEU A 1 82 ? -0.978 -4.231 -22.743 1.00 90.12 82 LEU A CA 1
ATOM 610 C C . LEU A 1 82 ? 0.204 -3.462 -23.358 1.00 90.12 82 LEU A C 1
ATOM 612 O O . LEU A 1 82 ? 1.008 -2.896 -22.618 1.00 90.12 82 LEU A O 1
ATOM 616 N N . PRO A 1 83 ? 0.337 -3.450 -24.694 1.00 88.50 83 PRO A N 1
ATOM 617 C CA . PRO A 1 83 ? 1.336 -2.630 -25.367 1.00 88.50 83 PRO A CA 1
ATOM 618 C C . PRO A 1 83 ? 1.095 -1.133 -25.123 1.00 88.50 83 PRO A C 1
ATOM 620 O O . PRO A 1 83 ? -0.045 -0.686 -24.984 1.00 88.50 83 PRO A O 1
ATOM 623 N N . ASP A 1 84 ? 2.179 -0.357 -25.105 1.00 83.94 84 ASP A N 1
ATOM 624 C CA . ASP A 1 84 ? 2.177 1.056 -24.697 1.00 83.94 84 ASP A CA 1
ATOM 625 C C . ASP A 1 84 ? 1.206 1.925 -25.506 1.00 83.94 84 ASP A C 1
ATOM 627 O O . ASP A 1 84 ? 0.598 2.850 -24.975 1.00 83.94 84 ASP A O 1
ATOM 631 N N . ASN A 1 85 ? 0.988 1.595 -26.781 1.00 83.56 85 ASN A N 1
ATOM 632 C CA . ASN A 1 85 ? 0.076 2.321 -27.663 1.00 83.56 85 ASN A CA 1
ATOM 633 C C . ASN A 1 85 ? -1.407 2.224 -27.254 1.00 83.56 85 ASN A C 1
ATOM 635 O O . ASN A 1 85 ? -2.218 2.960 -27.804 1.00 83.56 85 ASN A O 1
ATOM 639 N N . LEU A 1 86 ? -1.767 1.307 -26.349 1.00 82.69 86 LEU A N 1
ATOM 640 C CA . LEU A 1 86 ? -3.113 1.192 -25.777 1.00 82.69 86 LEU A CA 1
ATOM 641 C C . LEU A 1 86 ? -3.264 1.939 -24.445 1.00 82.69 86 LEU A C 1
ATOM 643 O O . LEU A 1 86 ? -4.386 2.131 -23.992 1.00 82.69 86 LEU A O 1
ATOM 647 N N . TYR A 1 87 ? -2.154 2.338 -23.820 1.00 75.56 87 TYR A N 1
ATOM 648 C CA . TYR A 1 87 ? -2.146 3.245 -22.667 1.00 75.56 87 TYR A CA 1
ATOM 649 C C . TYR A 1 87 ? -1.872 4.694 -23.071 1.00 75.56 87 TYR A C 1
ATOM 651 O O . TYR A 1 87 ? -2.174 5.606 -22.308 1.00 75.56 87 TYR A O 1
ATOM 659 N N . ALA A 1 88 ? -1.301 4.907 -24.259 1.00 69.69 88 ALA A N 1
ATOM 660 C CA . ALA A 1 88 ? -1.153 6.216 -24.867 1.00 69.69 88 ALA A CA 1
ATOM 661 C C . ALA A 1 88 ? -2.533 6.746 -25.279 1.00 69.69 88 ALA A C 1
ATOM 663 O O . ALA A 1 88 ? -2.984 6.553 -26.408 1.00 69.69 88 ALA A O 1
ATOM 664 N N . GLU A 1 89 ? -3.221 7.406 -24.354 1.00 63.69 89 GLU A N 1
ATOM 665 C CA . GLU A 1 89 ? -4.393 8.196 -24.701 1.00 63.69 89 GLU A CA 1
ATOM 666 C C . GLU A 1 89 ? -3.968 9.373 -25.604 1.00 63.69 89 GLU A C 1
ATOM 668 O O . GLU A 1 89 ? -2.895 9.955 -25.410 1.00 63.69 89 GLU A O 1
ATOM 673 N N . PRO A 1 90 ? -4.805 9.807 -26.565 1.00 59.41 90 PRO A N 1
ATOM 674 C CA . PRO A 1 90 ? -4.495 10.941 -27.443 1.00 59.41 90 PRO A CA 1
ATOM 675 C C . PRO A 1 90 ? -4.300 12.275 -26.700 1.00 59.41 90 PRO A C 1
ATOM 677 O O . PRO A 1 90 ? -3.855 13.253 -27.299 1.00 59.41 90 PRO A O 1
ATOM 680 N N . TYR A 1 91 ? -4.675 12.335 -25.419 1.00 57.69 91 TYR A N 1
ATOM 681 C CA . TYR A 1 91 ? -4.657 13.547 -24.599 1.00 57.69 91 TYR A CA 1
ATOM 682 C C . TYR A 1 91 ? -3.343 13.762 -23.830 1.00 57.69 91 TYR A C 1
ATOM 684 O O . TYR A 1 91 ? -3.150 14.831 -23.256 1.00 57.69 91 TYR A O 1
ATOM 692 N N . ASP A 1 92 ? -2.419 12.797 -23.888 1.00 54.50 92 ASP A N 1
ATOM 693 C CA . ASP A 1 92 ? -1.046 12.932 -23.382 1.00 54.50 92 ASP A CA 1
ATOM 694 C C . ASP A 1 92 ? -0.064 13.383 -24.476 1.00 54.50 92 ASP A C 1
ATOM 696 O O . ASP A 1 92 ? 1.153 13.251 -24.324 1.00 54.50 92 ASP A O 1
ATOM 700 N N . ALA A 1 93 ? -0.570 13.959 -25.579 1.00 48.78 93 ALA A N 1
ATOM 701 C CA . ALA A 1 93 ? 0.251 14.794 -26.446 1.00 48.78 93 ALA A CA 1
ATOM 702 C C . ALA A 1 93 ? 0.915 15.843 -25.546 1.00 48.78 93 ALA A C 1
ATOM 704 O O . ALA A 1 93 ? 0.226 16.712 -25.000 1.00 48.78 93 ALA A O 1
ATOM 705 N N . PRO A 1 94 ? 2.235 15.773 -25.325 1.00 46.50 94 PRO A N 1
ATOM 706 C CA . PRO A 1 94 ? 2.831 16.699 -24.403 1.00 46.50 94 PRO A CA 1
ATOM 707 C C . PRO A 1 94 ? 2.761 18.069 -25.077 1.00 46.50 94 PRO A C 1
ATOM 709 O O . PRO A 1 94 ? 2.857 18.187 -26.303 1.00 46.50 94 PRO A O 1
ATOM 712 N N . CYS A 1 95 ? 2.643 19.127 -24.284 1.00 48.84 95 CYS A N 1
ATOM 713 C CA . CYS A 1 95 ? 2.950 20.490 -24.709 1.00 48.84 95 CYS A CA 1
ATOM 714 C C . CYS A 1 95 ? 4.436 20.637 -25.143 1.00 48.84 95 CYS A C 1
ATOM 716 O O . CYS A 1 95 ? 5.099 21.601 -24.775 1.00 48.84 95 CYS A O 1
ATOM 718 N N . VAL A 1 96 ? 5.004 19.704 -25.922 1.00 46.62 96 VAL A N 1
ATOM 719 C CA . VAL A 1 96 ? 6.337 19.803 -26.540 1.00 46.62 96 VAL A CA 1
ATOM 720 C C . VAL A 1 96 ? 6.321 20.777 -27.718 1.00 46.62 96 VAL A C 1
ATOM 722 O O . VAL A 1 96 ? 7.373 21.260 -28.125 1.00 46.62 96 VAL A O 1
ATOM 725 N N . ALA A 1 97 ? 5.141 21.149 -28.225 1.00 42.84 97 ALA A N 1
ATOM 726 C CA . ALA A 1 97 ? 5.009 22.200 -29.232 1.00 42.84 97 ALA A CA 1
ATOM 727 C C . ALA A 1 97 ? 5.415 23.602 -28.720 1.00 42.84 97 ALA A C 1
ATOM 729 O O . ALA A 1 97 ? 5.603 24.503 -29.530 1.00 42.84 97 ALA A O 1
ATOM 730 N N . CYS A 1 98 ? 5.631 23.802 -27.411 1.00 44.53 98 CYS A N 1
ATOM 731 C CA . CYS A 1 98 ? 6.126 25.080 -26.882 1.00 44.53 98 CYS A CA 1
ATOM 732 C C . CYS A 1 98 ? 7.660 25.225 -26.844 1.00 44.53 98 CYS A C 1
ATOM 734 O O . CYS A 1 98 ? 8.133 26.297 -26.475 1.00 44.5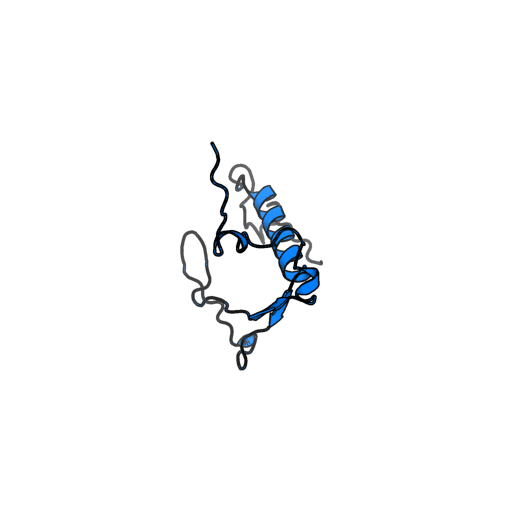3 98 CYS A O 1
ATOM 736 N N . MET A 1 99 ? 8.457 24.221 -27.242 1.00 46.03 99 MET A N 1
ATOM 737 C CA . MET A 1 99 ? 9.927 24.375 -27.321 1.00 46.03 99 MET A CA 1
ATOM 738 C C . MET A 1 99 ? 10.475 24.688 -28.722 1.00 46.03 99 MET A C 1
ATOM 740 O O . MET A 1 99 ? 11.671 24.926 -28.861 1.00 46.03 99 MET A O 1
ATOM 744 N N . HIS A 1 100 ? 9.622 24.793 -29.744 1.00 45.00 100 HIS A N 1
ATOM 745 C CA . HIS A 1 100 ? 10.002 25.359 -31.042 1.00 45.00 100 HIS A CA 1
ATOM 746 C C . HIS A 1 100 ? 9.014 26.454 -31.460 1.00 45.00 100 HIS A C 1
ATOM 748 O O . HIS A 1 100 ? 8.126 26.231 -32.271 1.00 45.00 100 HIS A O 1
ATOM 754 N N . GLY A 1 101 ? 9.199 27.649 -30.891 1.00 48.44 101 GLY A N 1
ATOM 755 C CA . GLY A 1 101 ? 8.796 28.914 -31.511 1.00 48.44 101 GLY A CA 1
ATOM 756 C C . GLY A 1 101 ? 7.303 29.100 -31.777 1.00 48.44 101 GLY A C 1
ATOM 757 O O . GLY A 1 101 ? 6.867 29.063 -32.925 1.00 48.44 101 GLY A O 1
ATOM 758 N N . CYS A 1 102 ? 6.539 29.453 -30.740 1.00 40.62 102 CYS A N 1
ATOM 759 C CA . CYS A 1 102 ? 5.272 30.151 -30.942 1.00 40.62 102 CYS A CA 1
ATOM 760 C C . CYS A 1 102 ? 5.575 31.604 -31.354 1.00 40.62 102 CYS A C 1
ATOM 762 O O . CYS A 1 102 ? 5.663 32.510 -30.526 1.00 40.62 102 CYS A O 1
ATOM 764 N N . ALA A 1 103 ? 5.816 31.814 -32.649 1.00 49.47 103 ALA A N 1
ATOM 765 C CA . ALA A 1 103 ? 5.765 33.129 -33.264 1.00 49.47 103 ALA A CA 1
ATOM 766 C C . ALA A 1 103 ? 4.292 33.521 -33.431 1.00 49.47 103 ALA A C 1
ATOM 768 O O . ALA A 1 103 ? 3.684 33.298 -34.472 1.00 49.47 103 ALA A O 1
ATOM 769 N N . SER A 1 104 ? 3.716 34.112 -32.391 1.00 44.81 104 SER A N 1
ATOM 770 C CA . SER A 1 104 ? 2.505 34.916 -32.520 1.00 44.81 104 SER A CA 1
ATOM 771 C C . SER A 1 104 ? 2.674 36.179 -31.687 1.00 44.81 104 SER A C 1
ATOM 773 O O . SER A 1 104 ? 2.286 36.241 -30.520 1.00 44.81 104 SER A O 1
ATOM 775 N N . VAL A 1 105 ? 3.299 37.181 -32.306 1.00 43.25 105 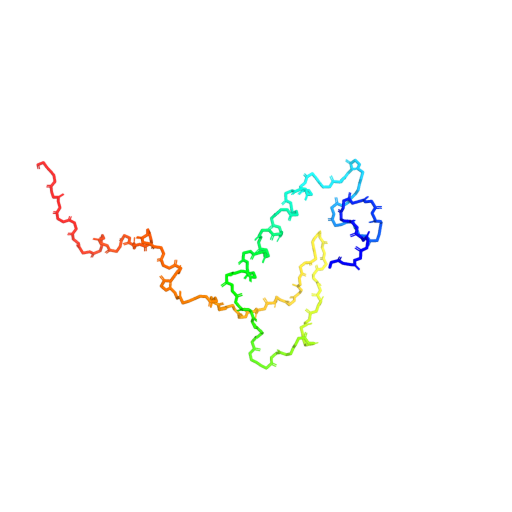VAL A N 1
ATOM 776 C CA . VAL A 1 105 ? 3.106 38.583 -31.934 1.00 43.25 105 VAL A CA 1
ATOM 777 C C . VAL A 1 105 ? 1.619 38.879 -32.116 1.00 43.25 105 VAL A C 1
ATOM 779 O O . VAL A 1 105 ? 1.088 38.750 -33.217 1.00 43.25 105 VAL A O 1
ATOM 782 N N . GLY A 1 106 ? 0.950 39.212 -31.018 1.00 45.72 106 GLY A N 1
ATOM 783 C CA . GLY A 1 106 ? -0.326 39.910 -31.037 1.00 45.72 106 GLY A CA 1
ATOM 784 C C . GLY A 1 106 ? -0.094 41.412 -30.877 1.00 45.72 106 GLY A C 1
ATOM 785 O O . GLY A 1 106 ? 0.781 41.800 -30.102 1.00 45.72 106 GLY A O 1
ATOM 786 N N . ALA A 1 107 ? -0.955 42.178 -31.556 1.00 36.81 107 ALA A N 1
ATOM 787 C CA . ALA A 1 107 ? -1.117 43.639 -31.559 1.00 36.81 107 ALA A CA 1
ATOM 788 C C . ALA A 1 107 ? -0.087 44.455 -32.357 1.00 36.81 107 ALA A C 1
ATOM 790 O O . ALA A 1 107 ? 1.115 44.442 -32.020 1.00 36.81 107 ALA A O 1
#

Secondary structure (DSSP, 8-state):
------TTTT-TT--TT--GGGS-TTHHHHHHHHHHHHHHHHHHEEEEPPTT--GGG----B--SSS--BSS----EEEESS-GGGT--GGG--GGGGSS-------

pLDDT: mean 81.93, std 17.59, range [36.81, 97.75]

Radius of gyration: 22.7 Å; chains: 1; bounding box: 35×62×52 Å

InterPro domains:
  IPR001128 Cytochrome P450 [PF00067] (11-62)
  IPR036396 Cytochrome P450 superfamily [G3DSA:1.10.630.10] (3-85)
  IPR036396 Cytochrome P450 superfamily [SSF48264] (8-81)